Protein AF-A0ABC8JBQ9-F1 (afdb_monomer_lite)

Foldseek 3Di:
DQCVQQPDDPDRQHPVNVVVVVVVVVVVVVQPPDDDPVPRDPDDFDVVCPPDPLDCCDPQNVVPPVSSSVRD

Secondary structure (DSSP, 8-state):
-HHHHT---SS--HHHHHHHHHHHHHHHHHH-SSS-TTT---PPPPGGGTT----TTSTTTTT-HHHHHHH-

pLDDT: mean 73.07, std 7.17, range [54.97, 83.88]

Organism: Eruca vesicaria subsp. sativa (NCBI:txid29727)

Radius of gyration: 17.08 Å; chains: 1; bounding box: 30×39×43 Å

InterPro domains:
  IPR036854 Photosystem II protein D1/D2 superfamily [SSF81483] (2-72)
  IPR055266 Photosystem II protein D1/D2 [PTHR33149] (16-72)

Sequence (72 aa):
MDDWLRRDRFVFVGWSGLLLFPCAYFALGGWFTGCNFLTAAVSTPANSLAHSLLLLWGPEAQGDFTRWCQLG

Structure (mmCIF, N/CA/C/O backbone):
data_AF-A0ABC8JBQ9-F1
#
_entry.id   AF-A0ABC8JBQ9-F1
#
loop_
_atom_site.group_PDB
_atom_site.id
_atom_site.type_symbol
_atom_site.label_atom_id
_atom_site.label_alt_id
_atom_site.label_comp_id
_atom_site.label_asym_id
_atom_site.label_entity_id
_atom_site.label_seq_id
_atom_site.pdbx_PDB_ins_code
_atom_site.Cartn_x
_atom_site.Cartn_y
_atom_site.Cartn_z
_atom_site.occupancy
_atom_site.B_iso_or_equiv
_atom_site.auth_seq_id
_atom_site.auth_comp_id
_atom_site.auth_asym_id
_atom_site.auth_atom_id
_atom_site.pdbx_PDB_model_num
ATOM 1 N N . MET A 1 1 ? 6.477 -20.039 -17.019 1.00 63.50 1 MET A N 1
ATOM 2 C CA . MET A 1 1 ? 5.940 -18.848 -16.317 1.00 63.50 1 MET A CA 1
ATOM 3 C C . MET A 1 1 ? 7.058 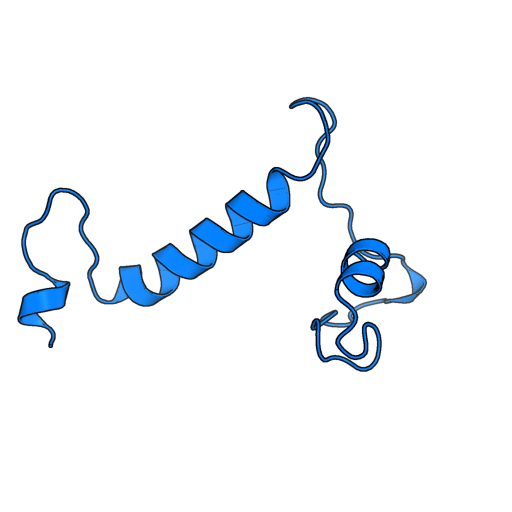-17.847 -16.053 1.00 63.50 1 MET A C 1
ATOM 5 O O . MET A 1 1 ? 6.899 -16.677 -16.377 1.00 63.50 1 MET A O 1
ATOM 9 N N . ASP A 1 2 ? 8.214 -18.316 -15.586 1.00 74.31 2 ASP A N 1
ATOM 10 C CA . ASP A 1 2 ? 9.449 -17.543 -15.389 1.00 74.31 2 ASP A CA 1
ATOM 11 C C . ASP A 1 2 ? 9.924 -16.759 -16.620 1.00 74.31 2 ASP A C 1
ATOM 13 O O . ASP A 1 2 ? 10.220 -15.569 -16.517 1.00 74.31 2 ASP A O 1
ATOM 17 N N . ASP A 1 3 ? 9.928 -17.388 -17.800 1.00 77.25 3 ASP A N 1
ATOM 18 C CA . ASP A 1 3 ? 10.409 -16.761 -19.044 1.00 77.25 3 ASP A CA 1
ATOM 19 C C . ASP A 1 3 ? 9.553 -15.569 -19.486 1.00 77.25 3 ASP A C 1
ATOM 21 O O . ASP A 1 3 ? 10.013 -14.660 -20.177 1.00 77.25 3 ASP A O 1
ATOM 25 N N . TRP A 1 4 ? 8.279 -15.558 -19.089 1.00 77.94 4 TRP A N 1
ATOM 26 C CA . TRP A 1 4 ? 7.383 -14.438 -19.355 1.00 77.94 4 TRP A CA 1
ATOM 27 C C . TRP A 1 4 ? 7.606 -13.298 -18.358 1.00 77.94 4 TRP A C 1
ATOM 29 O O . TRP A 1 4 ? 7.604 -12.131 -18.743 1.00 77.94 4 TRP A O 1
ATOM 39 N N . LEU A 1 5 ? 7.850 -13.644 -17.094 1.00 71.06 5 LEU A N 1
ATOM 40 C CA . LEU A 1 5 ? 8.090 -12.707 -15.999 1.00 71.06 5 LEU A CA 1
ATOM 41 C C . LEU A 1 5 ? 9.410 -11.950 -16.132 1.00 71.06 5 LEU A C 1
ATOM 43 O O . LEU A 1 5 ? 9.492 -10.782 -15.754 1.00 71.06 5 LEU A O 1
ATOM 47 N N . ARG A 1 6 ? 10.434 -12.602 -16.685 1.00 77.19 6 ARG A N 1
ATOM 48 C CA . ARG A 1 6 ? 11.771 -12.027 -16.880 1.00 77.19 6 ARG A CA 1
ATOM 49 C C . ARG A 1 6 ? 12.007 -11.489 -18.291 1.00 77.19 6 ARG A C 1
ATOM 51 O O . ARG A 1 6 ? 13.143 -11.215 -18.659 1.00 77.19 6 ARG A O 1
ATOM 58 N N . ARG A 1 7 ? 10.948 -11.366 -19.090 1.00 80.81 7 ARG A N 1
ATOM 59 C CA . ARG A 1 7 ? 11.041 -10.919 -20.478 1.00 80.81 7 ARG A CA 1
ATOM 60 C C . ARG A 1 7 ? 11.476 -9.454 -20.532 1.00 80.81 7 ARG A C 1
ATOM 62 O O . ARG A 1 7 ? 10.900 -8.625 -19.828 1.00 80.81 7 ARG A O 1
ATOM 69 N N . ASP A 1 8 ? 12.419 -9.131 -21.411 1.00 74.38 8 ASP A N 1
ATOM 70 C CA . ASP A 1 8 ? 12.840 -7.748 -21.640 1.00 74.38 8 ASP A CA 1
ATOM 71 C C . ASP A 1 8 ? 11.677 -6.925 -22.211 1.00 74.38 8 ASP A C 1
ATOM 73 O O . ASP A 1 8 ? 11.222 -7.103 -23.345 1.00 74.38 8 ASP A O 1
ATOM 77 N N . ARG A 1 9 ? 11.133 -6.054 -21.363 1.00 80.19 9 ARG A N 1
ATOM 78 C CA . ARG A 1 9 ? 10.010 -5.149 -21.626 1.00 80.19 9 ARG A CA 1
ATOM 79 C C . ARG A 1 9 ? 10.380 -3.787 -21.039 1.00 80.19 9 ARG A C 1
ATOM 81 O O . ARG A 1 9 ? 11.208 -3.706 -20.141 1.00 80.19 9 ARG A O 1
ATOM 88 N N . PHE A 1 10 ? 9.728 -2.725 -21.513 1.00 75.50 10 PHE A N 1
ATOM 89 C CA . PHE A 1 10 ? 9.975 -1.344 -21.065 1.00 75.50 10 PHE A CA 1
ATOM 90 C C . PHE A 1 10 ? 9.858 -1.163 -19.539 1.00 75.50 10 PHE A C 1
ATOM 92 O O . PHE A 1 10 ? 10.560 -0.351 -18.948 1.00 75.50 10 PHE A O 1
ATOM 99 N N . VAL A 1 11 ? 8.991 -1.955 -18.903 1.00 73.50 11 VAL A N 1
ATOM 100 C CA . VAL A 1 11 ? 8.903 -2.095 -17.449 1.00 73.50 11 VAL A CA 1
ATOM 101 C C . VAL A 1 11 ? 9.186 -3.551 -17.108 1.00 73.50 11 VAL A C 1
ATOM 103 O O . VAL A 1 11 ? 8.428 -4.446 -17.491 1.00 73.50 11 VAL A O 1
ATOM 106 N N 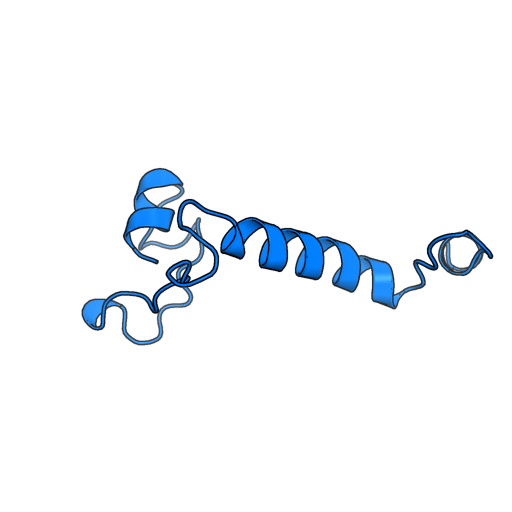. PHE A 1 12 ? 10.294 -3.783 -16.410 1.00 80.81 12 PHE A N 1
ATOM 107 C CA . PHE A 1 12 ? 10.675 -5.110 -15.949 1.00 80.81 12 PHE A CA 1
ATOM 108 C C . PHE A 1 12 ? 9.762 -5.533 -14.795 1.00 80.81 12 PHE A C 1
ATOM 110 O O . PHE A 1 12 ? 9.672 -4.835 -13.787 1.00 80.81 12 PHE A O 1
ATOM 117 N N . VAL A 1 13 ? 9.082 -6.673 -14.944 1.00 79.00 13 VAL A N 1
ATOM 118 C CA . VAL A 1 13 ? 8.241 -7.224 -13.877 1.00 79.00 13 VAL A CA 1
ATOM 119 C C . VAL A 1 13 ? 9.104 -8.044 -12.929 1.00 79.00 13 VAL A C 1
ATOM 121 O O . VAL A 1 13 ? 9.317 -7.647 -11.788 1.00 79.00 13 VAL A O 1
ATOM 124 N N . GLY A 1 14 ? 9.654 -9.162 -13.404 1.00 82.94 14 GLY A N 1
ATOM 125 C CA . GLY A 1 14 ? 10.369 -10.109 -12.555 1.00 82.94 14 GLY A CA 1
ATOM 126 C C . GLY A 1 14 ? 9.497 -10.671 -11.425 1.00 82.94 14 GLY A C 1
ATOM 127 O O . GLY A 1 14 ? 8.393 -10.205 -11.145 1.00 82.94 14 GLY A O 1
ATOM 128 N N . TRP A 1 15 ? 9.994 -11.693 -10.733 1.00 78.19 15 TRP A N 1
ATOM 129 C CA . TRP A 1 15 ? 9.262 -12.300 -9.615 1.00 78.19 15 TRP A CA 1
ATOM 130 C C . TRP A 1 15 ? 8.979 -11.315 -8.471 1.00 78.19 15 TRP A C 1
ATOM 132 O O . TRP A 1 15 ? 7.961 -11.435 -7.794 1.00 78.19 15 TRP A O 1
ATOM 142 N N . SER A 1 16 ? 9.824 -10.296 -8.304 1.00 80.38 16 SER A N 1
ATOM 143 C CA . SER A 1 16 ? 9.611 -9.201 -7.354 1.00 80.38 16 SER A CA 1
ATOM 144 C C . SER A 1 16 ? 8.489 -8.245 -7.772 1.00 80.38 16 SER A C 1
ATOM 146 O O . SER A 1 16 ? 7.784 -7.732 -6.904 1.00 80.38 16 SER A O 1
ATOM 148 N N . GLY A 1 17 ? 8.266 -8.027 -9.072 1.00 76.88 17 GLY A N 1
ATOM 149 C CA . GLY A 1 17 ? 7.223 -7.136 -9.585 1.00 76.88 17 GLY A CA 1
ATOM 150 C C . GLY A 1 17 ? 5.812 -7.576 -9.216 1.00 76.88 17 GLY A C 1
ATOM 151 O O . GLY A 1 17 ? 4.957 -6.729 -8.979 1.00 76.88 17 GLY A O 1
ATOM 152 N N . LEU A 1 18 ? 5.570 -8.882 -9.083 1.00 80.88 18 LEU A N 1
ATOM 153 C CA . LEU A 1 18 ? 4.260 -9.405 -8.678 1.00 80.88 18 LEU A CA 1
ATOM 154 C C . LEU A 1 18 ? 3.801 -8.906 -7.308 1.00 80.88 18 LEU A C 1
ATOM 156 O O . LEU A 1 18 ? 2.605 -8.759 -7.097 1.00 80.88 18 LEU A O 1
ATOM 160 N N . LEU A 1 19 ? 4.734 -8.640 -6.394 1.00 79.19 19 LEU A N 1
ATOM 161 C CA . LEU A 1 19 ? 4.437 -8.049 -5.090 1.00 79.19 19 LEU A CA 1
ATOM 162 C C . LEU A 1 19 ? 4.637 -6.531 -5.108 1.00 79.19 19 LEU A C 1
ATOM 164 O O . LEU A 1 19 ? 3.872 -5.796 -4.490 1.00 79.19 19 LEU A O 1
ATOM 168 N N . LEU A 1 20 ? 5.638 -6.049 -5.845 1.00 81.00 20 LEU A N 1
ATOM 169 C CA . LEU A 1 20 ? 6.009 -4.639 -5.863 1.00 81.00 20 LEU A CA 1
ATOM 170 C C . LEU A 1 20 ? 4.970 -3.761 -6.571 1.00 81.00 20 LEU A C 1
ATOM 172 O O . LEU A 1 20 ? 4.627 -2.711 -6.039 1.00 81.00 20 LEU A O 1
ATOM 176 N N . PHE A 1 21 ? 4.426 -4.181 -7.717 1.00 83.88 21 PHE A N 1
ATOM 177 C CA . PHE A 1 21 ? 3.398 -3.410 -8.425 1.00 83.88 21 PHE A CA 1
ATOM 178 C C . PHE A 1 21 ? 2.104 -3.229 -7.621 1.00 83.88 21 PHE A C 1
ATOM 180 O O . PHE A 1 21 ? 1.672 -2.083 -7.490 1.00 83.88 21 PHE A O 1
ATOM 187 N N . PRO A 1 22 ? 1.485 -4.278 -7.046 1.00 78.44 22 PRO A N 1
ATOM 188 C CA . PRO A 1 22 ? 0.273 -4.091 -6.253 1.00 78.44 22 PRO A CA 1
ATOM 189 C C . PRO A 1 22 ? 0.527 -3.317 -4.953 1.00 78.44 22 PRO A C 1
ATOM 191 O O . PRO A 1 22 ? -0.258 -2.426 -4.632 1.00 78.44 22 PRO A O 1
ATOM 194 N N . CYS A 1 23 ? 1.631 -3.574 -4.238 1.00 80.38 23 CYS A N 1
ATOM 195 C CA . CYS A 1 23 ? 1.948 -2.832 -3.013 1.00 80.38 23 CYS A CA 1
ATOM 196 C C . CYS A 1 23 ? 2.230 -1.348 -3.285 1.00 80.38 23 CYS A C 1
ATOM 198 O O . CYS A 1 23 ? 1.694 -0.487 -2.591 1.00 80.38 23 CYS A O 1
ATOM 200 N N . ALA A 1 24 ? 3.042 -1.032 -4.300 1.00 75.19 24 ALA A N 1
ATOM 201 C CA . ALA A 1 24 ? 3.371 0.352 -4.633 1.00 75.19 24 ALA A CA 1
ATOM 202 C C . ALA A 1 24 ? 2.149 1.121 -5.151 1.00 75.19 24 ALA A C 1
ATOM 204 O O . ALA A 1 24 ? 1.960 2.280 -4.790 1.00 75.19 24 ALA A O 1
ATOM 205 N N . TYR A 1 25 ? 1.299 0.476 -5.957 1.00 78.50 25 TYR A N 1
ATOM 206 C CA . TYR A 1 25 ? 0.073 1.092 -6.461 1.00 78.50 25 TYR A CA 1
ATOM 207 C C . TYR A 1 25 ? -0.905 1.427 -5.329 1.00 78.50 25 TYR A C 1
ATOM 209 O O . TYR A 1 25 ? -1.426 2.539 -5.280 1.00 78.50 25 TYR A O 1
ATOM 217 N N . PHE A 1 26 ? -1.111 0.499 -4.390 1.00 71.88 26 PHE A N 1
ATOM 218 C CA . PHE A 1 26 ? -2.005 0.721 -3.255 1.00 71.88 26 PHE A CA 1
ATOM 219 C C . PHE A 1 26 ? -1.462 1.782 -2.284 1.00 71.88 26 PHE A C 1
ATOM 221 O O . PHE A 1 26 ? -2.209 2.659 -1.858 1.00 71.88 26 PHE A O 1
ATOM 228 N N . ALA A 1 27 ? -0.154 1.765 -1.996 1.00 71.50 27 ALA A N 1
ATOM 229 C CA . ALA A 1 27 ? 0.488 2.750 -1.123 1.00 71.50 27 ALA A CA 1
ATOM 230 C C . ALA A 1 27 ? 0.456 4.172 -1.708 1.00 71.50 27 ALA A C 1
ATOM 232 O O . ALA A 1 27 ? 0.159 5.126 -0.992 1.00 71.50 27 ALA A O 1
ATOM 233 N N . LEU A 1 28 ? 0.725 4.321 -3.011 1.00 72.88 28 LEU A N 1
ATOM 234 C CA . LEU A 1 28 ? 0.629 5.619 -3.681 1.00 72.88 28 LEU A CA 1
ATOM 235 C C . LEU A 1 28 ? -0.825 6.092 -3.765 1.00 72.88 28 LEU A C 1
ATOM 237 O O . LEU A 1 28 ? -1.104 7.240 -3.436 1.00 72.88 28 LEU A O 1
ATOM 241 N N . GLY A 1 29 ? -1.757 5.215 -4.148 1.00 74.62 29 GLY A N 1
ATOM 242 C CA . GLY A 1 29 ? -3.181 5.546 -4.232 1.00 74.62 29 GLY A CA 1
ATOM 243 C C . GLY A 1 29 ? -3.773 6.020 -2.900 1.00 74.62 29 GLY A C 1
ATOM 244 O O . GLY A 1 29 ? -4.526 6.990 -2.892 1.00 74.62 29 GLY A O 1
ATOM 245 N N . GLY A 1 30 ? -3.383 5.396 -1.782 1.00 70.44 30 GLY A N 1
ATOM 246 C CA . GLY A 1 30 ? -3.829 5.778 -0.437 1.00 70.44 30 GLY A CA 1
ATOM 247 C C . GLY A 1 30 ? -3.259 7.105 0.078 1.00 70.44 30 GLY A C 1
ATOM 248 O O . GLY A 1 30 ? -3.842 7.709 0.969 1.00 70.44 30 GLY A O 1
ATOM 249 N N . TRP A 1 31 ? -2.147 7.595 -0.478 1.00 64.81 31 TRP A N 1
ATOM 250 C CA . TRP A 1 31 ? -1.575 8.889 -0.084 1.00 64.81 31 TRP A CA 1
ATOM 251 C C . TRP A 1 31 ? -2.222 10.079 -0.809 1.00 64.81 31 TRP A C 1
ATOM 253 O O . TRP A 1 31 ? -2.270 11.185 -0.273 1.00 64.81 31 TRP A O 1
ATOM 263 N N . PHE A 1 32 ? -2.761 9.868 -2.014 1.00 62.84 32 PHE A N 1
ATOM 264 C CA . PHE A 1 32 ? -3.327 10.941 -2.844 1.00 62.84 32 PHE A CA 1
ATOM 265 C C . PHE A 1 32 ? -4.762 11.365 -2.474 1.00 62.84 32 PHE A C 1
ATOM 267 O O . PHE A 1 32 ? -5.360 12.193 -3.165 1.00 62.84 32 PHE A O 1
ATOM 274 N N . THR A 1 33 ? -5.337 10.858 -1.384 1.00 60.44 33 THR A N 1
ATOM 275 C CA . THR A 1 33 ? -6.686 11.226 -0.935 1.00 60.44 33 THR A CA 1
ATOM 276 C C . THR A 1 33 ? -6.725 12.602 -0.258 1.00 60.44 33 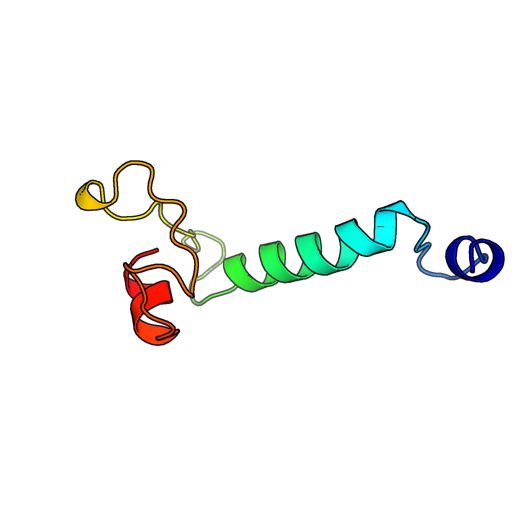THR A C 1
ATOM 278 O O . THR A 1 33 ? -6.655 12.731 0.958 1.00 60.44 33 THR A O 1
ATOM 281 N N . GLY A 1 34 ? -6.922 13.651 -1.065 1.00 56.22 34 GLY A N 1
ATOM 282 C CA . GLY A 1 34 ? -7.810 14.761 -0.689 1.00 56.22 34 GLY A CA 1
ATOM 283 C C . GLY A 1 34 ? -7.215 16.044 -0.096 1.00 56.22 34 GLY A C 1
ATOM 284 O O . GLY A 1 34 ? -7.995 16.907 0.296 1.00 56.22 34 GLY A O 1
ATOM 285 N N . CYS A 1 35 ? -5.894 16.235 -0.034 1.00 54.97 35 CYS A N 1
ATOM 286 C CA . CYS A 1 35 ? -5.288 17.481 0.469 1.00 54.97 35 CYS A CA 1
ATOM 287 C C . CYS A 1 35 ? -4.102 17.949 -0.394 1.00 54.97 35 CYS A C 1
ATOM 289 O O . CYS A 1 35 ? -3.505 17.173 -1.135 1.00 54.97 35 CYS A O 1
ATOM 291 N N . ASN A 1 36 ? -3.756 19.237 -0.310 1.00 59.28 36 ASN A N 1
ATOM 292 C CA . ASN A 1 36 ? -2.639 19.834 -1.054 1.00 59.28 36 ASN A CA 1
ATOM 293 C C . ASN A 1 36 ? -1.298 19.207 -0.608 1.00 59.28 36 ASN A C 1
ATOM 295 O O . ASN A 1 36 ? -1.189 18.758 0.531 1.00 59.28 36 ASN A O 1
ATOM 299 N N . PHE A 1 37 ? -0.253 19.233 -1.451 1.00 60.56 37 PHE A N 1
ATOM 300 C CA . PHE A 1 37 ? 1.063 18.599 -1.191 1.00 60.56 37 PHE A CA 1
ATOM 301 C C . PHE A 1 37 ? 1.671 18.900 0.197 1.00 60.56 37 PHE A C 1
ATOM 303 O O . PHE A 1 37 ? 2.388 18.076 0.751 1.00 60.56 37 PHE A O 1
ATOM 310 N N . LEU A 1 38 ? 1.369 20.068 0.773 1.00 59.84 38 LEU A N 1
ATOM 311 C CA . LEU A 1 38 ? 1.878 20.510 2.076 1.00 59.84 38 LEU A CA 1
ATOM 312 C C . LEU A 1 38 ? 1.091 19.971 3.286 1.00 59.84 38 LEU A C 1
ATOM 314 O O . LEU A 1 38 ? 1.557 20.115 4.411 1.00 59.84 38 LEU A O 1
ATOM 318 N N . THR A 1 39 ? -0.106 19.413 3.086 1.00 59.03 39 THR A N 1
ATOM 319 C CA . THR A 1 39 ? -1.031 19.029 4.174 1.00 59.03 39 THR A CA 1
ATOM 320 C C . THR A 1 39 ? -1.609 17.622 4.019 1.00 59.03 39 THR A C 1
ATOM 322 O O . THR A 1 39 ? -2.289 17.149 4.924 1.00 59.03 39 THR A O 1
ATOM 325 N N . ALA A 1 40 ? -1.350 16.944 2.896 1.00 59.31 40 ALA A N 1
ATOM 326 C CA . ALA A 1 40 ? -1.739 15.554 2.697 1.00 59.31 40 ALA A CA 1
ATOM 327 C C . ALA A 1 40 ? -0.962 14.633 3.645 1.00 59.31 40 ALA A C 1
ATOM 329 O O . ALA A 1 40 ? 0.250 14.451 3.516 1.00 59.31 40 ALA A O 1
ATOM 330 N N . ALA A 1 41 ? -1.680 14.043 4.594 1.00 64.69 41 ALA A N 1
ATOM 331 C CA . ALA A 1 41 ? -1.152 13.071 5.532 1.00 64.69 41 ALA A CA 1
ATOM 332 C C . ALA A 1 41 ? -2.163 11.935 5.699 1.00 64.69 41 ALA A C 1
ATOM 334 O O . ALA A 1 41 ? -3.341 12.185 5.939 1.00 64.69 41 ALA A O 1
ATOM 335 N N . VAL A 1 42 ? -1.686 10.694 5.607 1.00 63.25 42 VAL A N 1
ATOM 336 C CA . VAL A 1 42 ? -2.408 9.537 6.143 1.00 63.25 42 VAL A CA 1
ATOM 337 C C . VAL A 1 42 ? -2.098 9.520 7.635 1.00 63.25 42 VAL A C 1
ATOM 339 O O . VAL A 1 42 ? -0.978 9.196 8.038 1.00 63.25 42 VAL A O 1
ATOM 342 N N . SER A 1 43 ? -3.036 10.007 8.446 1.00 71.00 43 SER A N 1
ATOM 343 C CA . SER A 1 43 ? -2.862 10.099 9.896 1.00 71.00 43 SER A CA 1
ATOM 344 C C . SER A 1 43 ? -2.895 8.719 10.540 1.00 71.00 43 SER A C 1
ATOM 346 O O . SER A 1 43 ? -3.631 7.838 10.110 1.00 71.00 43 SER A O 1
ATOM 348 N N . THR A 1 44 ? -2.113 8.530 11.603 1.00 72.88 44 THR A N 1
ATOM 349 C CA . THR A 1 44 ? -2.196 7.302 12.395 1.00 72.88 44 THR A CA 1
ATOM 350 C C . THR A 1 44 ? -3.601 7.156 12.989 1.00 72.88 44 THR A C 1
ATOM 352 O O . THR A 1 44 ? -4.161 8.164 13.435 1.00 72.88 44 THR A O 1
ATOM 355 N N . PRO A 1 45 ? -4.148 5.931 13.049 1.00 71.38 45 PRO A N 1
ATOM 356 C CA . PRO A 1 45 ? -5.463 5.673 13.625 1.00 71.38 45 PRO A CA 1
ATOM 357 C C . PRO A 1 45 ? -5.566 6.170 15.074 1.00 71.38 45 PRO A C 1
ATOM 359 O O . PRO A 1 45 ? -4.563 6.313 15.779 1.00 71.38 45 PRO A O 1
ATOM 362 N N . ALA A 1 46 ? -6.793 6.453 15.522 1.00 74.88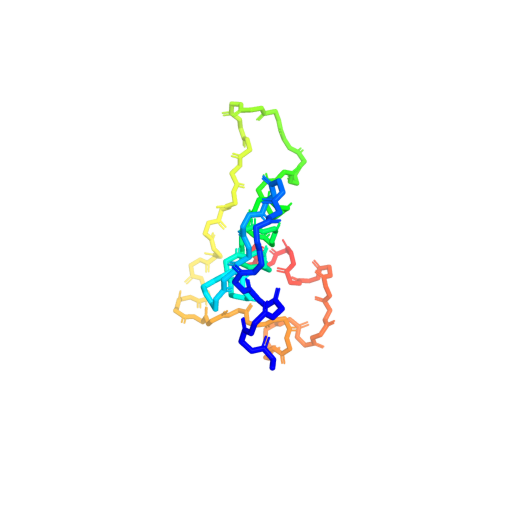 46 ALA A N 1
ATOM 363 C CA . ALA A 1 46 ? -7.056 7.001 16.852 1.00 74.88 46 ALA A CA 1
ATOM 364 C C . ALA A 1 46 ? -6.414 6.147 17.963 1.00 74.88 46 ALA A C 1
ATOM 366 O O . ALA A 1 46 ? -6.464 4.921 17.915 1.00 74.88 46 ALA A O 1
ATOM 367 N N . ASN A 1 47 ? -5.871 6.781 19.011 1.00 73.25 47 ASN A N 1
ATOM 368 C CA . ASN A 1 47 ? -5.161 6.098 20.109 1.00 73.25 47 ASN A CA 1
ATOM 369 C C . ASN A 1 47 ? -5.990 4.988 20.800 1.00 73.25 47 ASN A C 1
ATOM 371 O O . ASN A 1 47 ? -5.432 4.067 21.390 1.00 73.25 47 ASN A O 1
ATOM 375 N N . SER A 1 48 ? -7.323 5.042 20.701 1.00 71.69 48 SER A N 1
ATOM 376 C CA . SER A 1 48 ? -8.244 3.996 21.168 1.00 71.69 48 SER A CA 1
ATOM 377 C C . SER A 1 48 ? -8.143 2.670 20.399 1.00 71.69 48 SER A C 1
ATOM 379 O O . SER A 1 48 ? -8.601 1.652 20.910 1.00 71.69 48 SER A O 1
ATOM 381 N N . LEU A 1 49 ? -7.544 2.663 19.204 1.00 67.81 49 LEU A N 1
ATOM 382 C CA . LEU A 1 49 ? -7.346 1.485 18.349 1.00 67.81 49 LEU A CA 1
ATOM 383 C C . LEU A 1 49 ? -6.002 0.775 18.613 1.00 67.81 49 LEU A C 1
ATOM 385 O O . LEU A 1 49 ? -5.773 -0.314 18.088 1.00 67.81 49 LEU A O 1
ATOM 389 N N . ALA A 1 50 ? -5.147 1.345 19.473 1.00 74.56 50 ALA A N 1
ATOM 390 C CA . ALA A 1 50 ? -3.871 0.780 19.919 1.00 74.56 50 ALA A CA 1
ATOM 391 C C . ALA A 1 50 ? -3.029 0.173 18.770 1.00 74.56 50 ALA A C 1
ATOM 393 O O . ALA A 1 50 ? -2.581 0.904 17.894 1.00 74.56 50 ALA A O 1
ATOM 394 N N . HIS A 1 51 ? -2.807 -1.149 18.777 1.00 76.31 51 HIS A N 1
ATOM 395 C CA . HIS A 1 51 ? -2.041 -1.890 17.761 1.00 76.31 51 HIS A CA 1
ATOM 396 C C . HIS A 1 51 ? -2.938 -2.746 16.847 1.00 76.31 51 HIS A C 1
ATOM 398 O O . HIS A 1 51 ? -2.487 -3.771 16.330 1.00 76.31 51 HIS A O 1
ATOM 404 N N . SER A 1 52 ? -4.221 -2.396 16.687 1.00 71.69 52 SER A N 1
ATOM 405 C CA . SER A 1 52 ? -5.095 -3.142 15.777 1.00 71.69 52 SER A CA 1
ATOM 406 C C . SER A 1 52 ? -4.600 -3.011 14.335 1.00 71.69 52 SER A C 1
ATOM 408 O O . SER A 1 52 ? -4.248 -1.925 13.876 1.00 71.69 52 SER A O 1
ATOM 410 N N . LEU A 1 53 ? -4.593 -4.134 13.611 1.00 69.38 53 LEU A N 1
ATOM 411 C CA . LEU A 1 53 ? -4.190 -4.200 12.205 1.00 69.38 53 LEU A CA 1
ATOM 412 C C . LEU A 1 53 ? -5.156 -3.454 11.266 1.00 69.38 53 LEU A C 1
ATOM 414 O O . LEU A 1 53 ? -4.823 -3.319 10.092 1.00 69.38 53 LEU A O 1
ATOM 418 N N . LEU A 1 54 ? -6.326 -3.000 11.753 1.00 71.69 54 LEU A N 1
ATOM 419 C CA . LEU A 1 54 ? -7.336 -2.242 10.990 1.00 71.69 54 LEU A CA 1
ATOM 420 C C . LEU A 1 54 ? -7.560 -2.817 9.589 1.00 71.69 54 LEU A C 1
ATOM 422 O O . LEU A 1 54 ? -7.543 -2.121 8.576 1.00 71.69 54 LEU A O 1
ATOM 426 N N . LEU A 1 55 ? -7.753 -4.131 9.524 1.00 78.75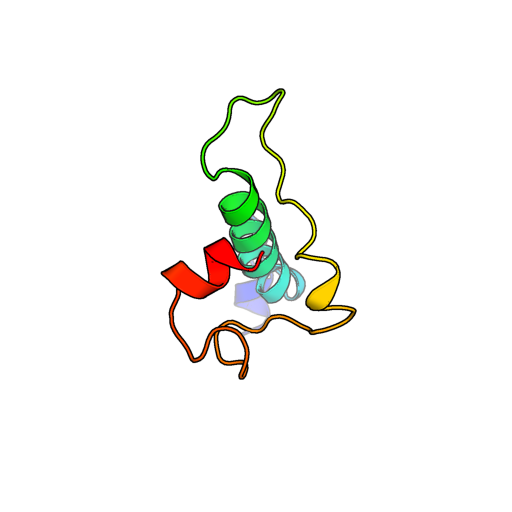 55 LEU A N 1
ATOM 427 C CA . LEU A 1 55 ? -8.094 -4.786 8.271 1.00 78.75 55 LEU A CA 1
ATOM 428 C C . LEU A 1 55 ? -9.508 -4.347 7.870 1.00 78.75 55 LEU A C 1
ATOM 430 O O . LEU A 1 55 ? -10.395 -4.272 8.719 1.00 78.75 55 LEU A O 1
ATOM 434 N N . LEU A 1 56 ? -9.745 -4.098 6.580 1.00 74.31 56 LEU A N 1
ATOM 435 C CA . LEU A 1 56 ? -11.062 -3.680 6.071 1.00 74.31 56 LEU A CA 1
ATOM 436 C C . LEU A 1 56 ? -12.181 -4.673 6.453 1.00 74.31 56 LEU A C 1
ATOM 438 O O . LEU A 1 56 ? -13.313 -4.286 6.727 1.00 74.31 56 LEU A O 1
ATOM 442 N N . TRP A 1 57 ? -11.852 -5.963 6.514 1.00 80.56 57 TRP A N 1
ATOM 443 C CA . TRP A 1 57 ? -12.752 -7.041 6.942 1.00 80.56 57 TRP A CA 1
ATOM 444 C C . TRP A 1 57 ? -12.659 -7.365 8.444 1.00 80.56 57 TRP A C 1
ATOM 446 O O . TRP A 1 57 ? -13.263 -8.333 8.905 1.00 80.56 57 TRP A O 1
ATOM 456 N N . GLY A 1 58 ? -11.868 -6.607 9.203 1.00 81.25 58 GLY A N 1
ATOM 457 C CA . GLY A 1 58 ? -11.725 -6.755 10.647 1.00 81.25 58 GLY A CA 1
ATOM 458 C C . GLY A 1 58 ? -12.991 -6.337 11.403 1.00 81.25 58 GLY A C 1
ATOM 459 O O . GLY A 1 58 ? -13.874 -5.685 10.836 1.00 81.25 58 GLY A O 1
ATOM 460 N N . PRO A 1 59 ? -13.105 -6.691 12.693 1.00 74.50 59 PRO A N 1
ATOM 461 C CA . PRO A 1 59 ? -14.250 -6.318 13.524 1.00 74.50 59 PRO A CA 1
ATOM 462 C C . PRO A 1 59 ? -14.426 -4.796 13.687 1.00 74.50 59 PRO A C 1
ATOM 464 O O . PRO A 1 59 ? -15.512 -4.350 14.052 1.00 74.50 59 PRO A O 1
ATOM 467 N N . GLU A 1 60 ? -13.395 -3.997 13.402 1.00 73.62 60 GLU A N 1
ATOM 468 C CA . GLU A 1 60 ? -13.410 -2.537 13.505 1.00 73.62 60 GLU A CA 1
ATOM 469 C C . GLU A 1 60 ? -14.164 -1.865 12.346 1.00 73.62 60 GLU A C 1
ATOM 471 O O . GLU A 1 60 ? -14.969 -0.962 12.580 1.00 73.62 60 GLU A O 1
ATOM 476 N N . ALA A 1 61 ? -13.940 -2.325 11.110 1.00 69.50 61 ALA A N 1
ATOM 477 C CA . ALA A 1 61 ? -14.578 -1.792 9.903 1.00 69.50 61 ALA A CA 1
ATOM 478 C C . ALA A 1 61 ? -15.771 -2.635 9.423 1.00 69.50 61 ALA A C 1
ATOM 480 O O . ALA A 1 61 ? -16.665 -2.108 8.767 1.00 69.50 61 ALA A O 1
ATOM 481 N N . GLN A 1 62 ? -15.822 -3.927 9.770 1.00 78.06 62 GLN A N 1
ATOM 482 C CA . GLN A 1 62 ? -16.899 -4.867 9.417 1.00 78.06 62 GLN A CA 1
ATOM 483 C C . GLN A 1 62 ? -17.228 -4.906 7.910 1.00 78.06 62 GLN A C 1
ATOM 485 O O . GLN A 1 62 ? -18.358 -5.201 7.527 1.00 78.06 62 GLN A O 1
ATOM 490 N N . GLY A 1 63 ? -16.247 -4.614 7.048 1.00 77.75 63 GLY A N 1
ATOM 491 C CA . GLY A 1 63 ? -16.419 -4.548 5.595 1.00 77.75 63 GLY A CA 1
ATOM 492 C C . GLY A 1 63 ? -16.973 -3.222 5.060 1.00 77.75 63 GLY A C 1
ATOM 493 O O . GLY A 1 63 ? -17.120 -3.089 3.847 1.00 77.75 63 GLY A O 1
ATOM 494 N N . ASP A 1 64 ? -17.256 -2.235 5.915 1.00 80.38 64 ASP A N 1
ATOM 495 C CA . ASP A 1 64 ? -17.675 -0.898 5.490 1.00 80.38 64 ASP A CA 1
ATOM 496 C C . ASP A 1 64 ? -16.453 -0.026 5.161 1.00 80.38 64 ASP A C 1
ATOM 498 O O . ASP A 1 64 ? -15.689 0.385 6.038 1.00 80.38 64 ASP A O 1
ATOM 502 N N . PHE A 1 65 ? -16.282 0.266 3.869 1.00 78.19 65 PHE A N 1
ATOM 503 C CA . PHE A 1 65 ? -15.177 1.070 3.346 1.00 78.19 65 PHE A CA 1
ATOM 504 C C . PHE A 1 65 ? -15.185 2.512 3.868 1.00 78.19 65 PHE A C 1
ATOM 506 O O . PHE A 1 65 ? -14.128 3.070 4.152 1.00 78.19 65 PHE A O 1
ATOM 513 N N . THR A 1 66 ? -16.366 3.109 4.049 1.00 80.44 66 THR A N 1
ATOM 514 C CA . THR A 1 66 ? -16.474 4.497 4.525 1.00 80.44 66 THR A CA 1
ATOM 515 C C . THR A 1 66 ? -16.044 4.584 5.981 1.00 80.44 66 THR A C 1
ATOM 517 O O . THR A 1 66 ? -15.293 5.479 6.364 1.00 80.44 66 THR A O 1
ATOM 520 N N . ARG A 1 67 ? -16.485 3.619 6.791 1.00 75.00 67 ARG A N 1
ATOM 521 C CA . ARG A 1 67 ?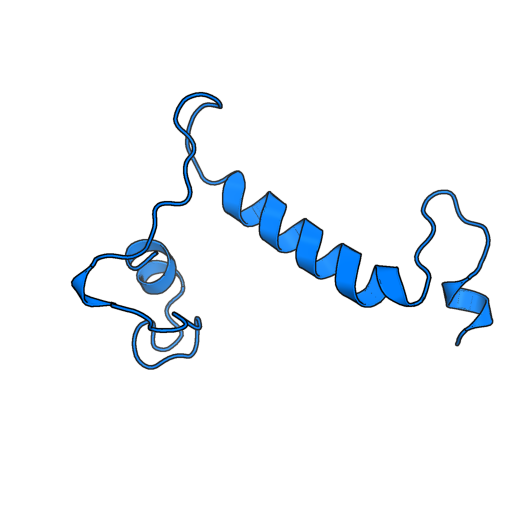 -16.106 3.515 8.200 1.00 75.00 67 ARG A CA 1
ATOM 522 C C . ARG A 1 67 ? -14.623 3.195 8.365 1.00 75.00 67 ARG A C 1
ATOM 524 O O . ARG A 1 67 ? -13.992 3.721 9.273 1.00 75.00 67 ARG A O 1
ATOM 531 N N . TRP A 1 68 ? -14.059 2.374 7.483 1.00 80.31 68 TRP A N 1
ATOM 532 C CA . TRP A 1 68 ? -12.633 2.061 7.482 1.00 80.31 68 TRP A CA 1
ATOM 533 C C . TRP A 1 68 ? -11.771 3.313 7.276 1.00 80.31 68 TRP A C 1
ATOM 535 O O . TRP A 1 68 ? -10.937 3.597 8.129 1.00 80.31 68 TRP A O 1
ATOM 545 N N . CYS A 1 69 ? -12.063 4.125 6.252 1.00 78.56 69 CYS A N 1
ATOM 546 C CA . CYS A 1 69 ? -11.369 5.401 6.018 1.00 78.56 69 CYS A CA 1
ATOM 547 C C . CYS A 1 69 ? -11.588 6.448 7.126 1.00 78.56 69 CYS A C 1
ATOM 549 O O . CYS A 1 69 ? -10.834 7.407 7.225 1.00 78.56 69 CYS A O 1
ATOM 551 N N . GLN A 1 70 ? -12.643 6.321 7.938 1.00 75.19 70 GLN A N 1
ATOM 552 C CA . GLN A 1 70 ? -12.872 7.198 9.095 1.00 75.19 70 GLN A CA 1
ATOM 553 C C . GLN A 1 70 ? -12.093 6.757 10.341 1.00 75.19 70 GLN A C 1
ATOM 555 O O . GLN A 1 70 ? -11.869 7.567 11.240 1.00 75.19 70 GLN A O 1
ATOM 560 N N . LEU A 1 71 ? -11.722 5.476 10.424 1.00 71.06 71 LEU A N 1
ATOM 561 C CA . LEU A 1 71 ? -10.974 4.901 11.545 1.00 71.06 71 LEU A CA 1
ATOM 562 C C . LEU A 1 71 ? -9.450 4.988 11.347 1.00 71.06 71 LEU A C 1
ATOM 564 O O . LEU A 1 71 ? -8.719 4.881 12.337 1.00 71.06 71 LEU A O 1
ATOM 568 N N . GLY A 1 72 ? -8.991 5.209 10.109 1.00 59.03 72 GLY A N 1
ATOM 569 C CA . GLY A 1 72 ? -7.592 5.420 9.725 1.00 59.03 72 GLY A CA 1
ATOM 570 C C . GLY A 1 72 ? -7.465 5.990 8.319 1.00 59.03 72 GLY A C 1
ATOM 571 O O . GLY A 1 72 ? -7.931 5.311 7.377 1.00 59.03 72 GLY A O 1
#